Protein AF-A0A966S0B2-F1 (afdb_monomer_lite)

Foldseek 3Di:
DVVVCVLCVPWDWDWDDDPPDTDIDTDDDDDDDDDDDDDPPDHPSVCSVPVVVVD

Secondary structure (DSSP, 8-state):
-HHHHHHSTTS-EEEEEETTEEEEEE----SS-------TT--GGGGGGTHHHH-

Radius of gyration: 11.87 Å; chains: 1; bounding box: 31×29×25 Å

Sequence (55 aa):
MKLMTELFPDIPSQLERIGTLDINFRMVGQGLPILLLHGYPQSHVIWHGVVKSLS

pLDDT: mean 92.0, std 9.1, range [58.47, 98.25]

Structure (mmCIF, N/CA/C/O backbone):
data_AF-A0A966S0B2-F1
#
_entry.id   AF-A0A966S0B2-F1
#
loop_
_atom_site.group_PDB
_atom_site.id
_atom_site.type_symbo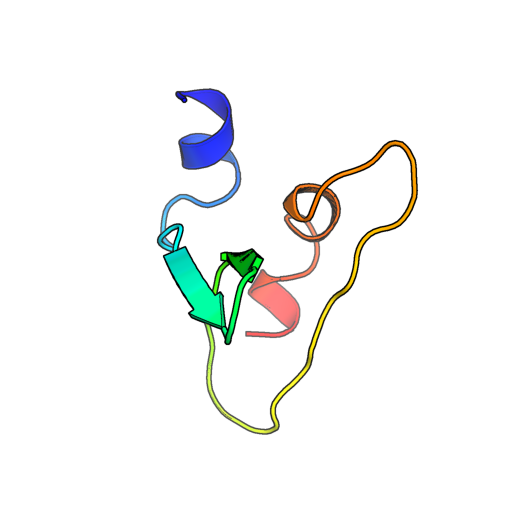l
_atom_site.label_atom_id
_atom_site.label_alt_id
_atom_site.label_comp_id
_atom_site.label_asym_id
_atom_site.label_entity_id
_atom_site.label_seq_id
_atom_site.pdbx_PDB_ins_code
_atom_site.Cartn_x
_atom_site.Cartn_y
_atom_site.Cartn_z
_atom_site.occupancy
_atom_site.B_iso_or_equiv
_atom_site.auth_seq_id
_atom_site.auth_comp_id
_atom_site.auth_asym_id
_atom_site.auth_atom_id
_atom_site.pdbx_PDB_model_num
ATOM 1 N N . MET A 1 1 ? 7.984 12.658 0.529 1.00 58.47 1 MET A N 1
ATOM 2 C CA . MET A 1 1 ? 7.645 12.055 1.841 1.00 58.47 1 MET A CA 1
ATOM 3 C C . MET A 1 1 ? 6.289 12.502 2.385 1.00 58.47 1 MET A C 1
ATOM 5 O O . MET A 1 1 ? 5.523 11.620 2.729 1.00 58.47 1 MET A O 1
ATOM 9 N N . LYS A 1 2 ? 5.938 13.799 2.400 1.00 60.81 2 LYS A N 1
ATOM 10 C CA . LYS A 1 2 ? 4.676 14.306 2.991 1.00 60.81 2 LYS A CA 1
ATOM 11 C C . LYS A 1 2 ? 3.383 13.649 2.452 1.00 60.81 2 LYS A C 1
ATOM 13 O O . LYS A 1 2 ? 2.579 13.170 3.238 1.00 60.81 2 LYS A O 1
ATOM 18 N N . LEU A 1 3 ? 3.262 13.500 1.128 1.00 66.44 3 LEU A N 1
ATOM 19 C CA . LEU A 1 3 ? 2.115 12.847 0.463 1.00 66.44 3 LEU A CA 1
ATOM 20 C C . LEU A 1 3 ? 1.897 11.375 0.863 1.00 66.44 3 LEU A C 1
ATOM 22 O O . LEU A 1 3 ? 0.766 10.919 0.968 1.00 66.44 3 LEU A O 1
ATOM 26 N N . MET A 1 4 ? 2.968 10.609 1.093 1.00 69.00 4 MET A N 1
ATOM 27 C CA . MET A 1 4 ? 2.839 9.186 1.444 1.00 69.00 4 MET A CA 1
ATOM 28 C C . MET A 1 4 ? 2.315 8.990 2.867 1.00 69.00 4 MET A C 1
ATOM 30 O O . MET A 1 4 ? 1.637 8.000 3.128 1.00 69.00 4 MET A O 1
ATOM 34 N N . THR A 1 5 ? 2.626 9.920 3.771 1.00 70.81 5 THR A N 1
ATOM 35 C CA . THR A 1 5 ? 2.102 9.925 5.140 1.00 70.81 5 THR A CA 1
ATOM 36 C C . THR A 1 5 ? 0.617 10.295 5.161 1.00 70.81 5 THR A C 1
ATOM 38 O O . THR A 1 5 ? -0.128 9.741 5.954 1.00 70.81 5 THR A O 1
ATOM 41 N N . GLU A 1 6 ? 0.159 11.168 4.259 1.00 84.81 6 GLU A N 1
ATOM 42 C CA . GLU A 1 6 ? -1.260 11.551 4.158 1.00 84.81 6 GLU A CA 1
ATOM 43 C C . GLU A 1 6 ? -2.146 10.410 3.630 1.00 84.81 6 GLU A C 1
ATOM 45 O O . GLU A 1 6 ? -3.264 10.223 4.104 1.00 84.81 6 GLU A O 1
ATOM 50 N N . LEU A 1 7 ? -1.646 9.618 2.676 1.00 89.38 7 LEU A N 1
ATOM 51 C CA . LEU A 1 7 ? -2.409 8.514 2.076 1.00 89.38 7 LEU A CA 1
ATOM 52 C C . LEU A 1 7 ? -2.475 7.267 2.968 1.00 89.38 7 LEU A C 1
ATOM 54 O O . LEU A 1 7 ? -3.407 6.472 2.852 1.00 89.38 7 LEU A O 1
ATOM 58 N N . PHE A 1 8 ? -1.499 7.104 3.860 1.00 90.12 8 PHE A N 1
ATOM 59 C CA . PHE A 1 8 ? -1.381 5.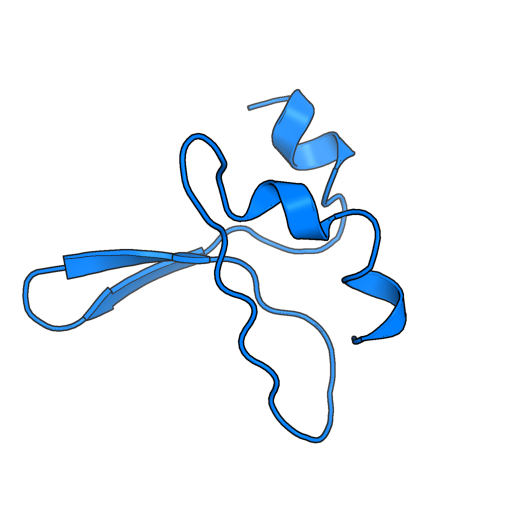966 4.769 1.00 90.12 8 PHE A CA 1
ATOM 60 C C . PHE A 1 8 ? -0.971 6.450 6.168 1.00 90.12 8 PHE A C 1
ATOM 62 O O . PHE A 1 8 ? 0.159 6.187 6.588 1.00 90.12 8 PHE A O 1
ATOM 69 N N . PRO A 1 9 ? -1.853 7.170 6.883 1.00 88.25 9 PRO A N 1
ATOM 70 C CA . PRO A 1 9 ? -1.498 7.803 8.155 1.00 88.25 9 PRO A CA 1
ATOM 71 C C . PRO A 1 9 ? -1.076 6.785 9.218 1.00 88.25 9 PRO A C 1
ATOM 73 O O . PRO A 1 9 ? -0.099 7.010 9.926 1.00 88.25 9 PRO A O 1
ATOM 76 N N . ASP A 1 10 ? -1.754 5.636 9.255 1.00 89.62 10 ASP A N 1
ATOM 77 C CA . ASP A 1 10 ? -1.604 4.638 10.322 1.00 89.62 10 ASP A CA 1
ATOM 78 C C . ASP A 1 10 ? -0.983 3.320 9.836 1.00 89.62 10 ASP A C 1
ATOM 80 O O . ASP A 1 10 ? -0.922 2.344 10.580 1.00 89.62 10 ASP A O 1
ATOM 84 N N . ILE A 1 11 ? -0.540 3.259 8.575 1.00 92.50 11 ILE A N 1
ATOM 85 C CA . ILE A 1 11 ? 0.039 2.042 7.995 1.00 92.50 11 ILE A CA 1
ATOM 86 C C . ILE A 1 11 ? 1.514 2.305 7.708 1.00 92.50 11 ILE A C 1
ATOM 88 O O . ILE A 1 11 ? 1.810 3.039 6.764 1.00 92.50 11 ILE A O 1
ATOM 92 N N . PRO A 1 12 ? 2.459 1.726 8.465 1.00 91.69 1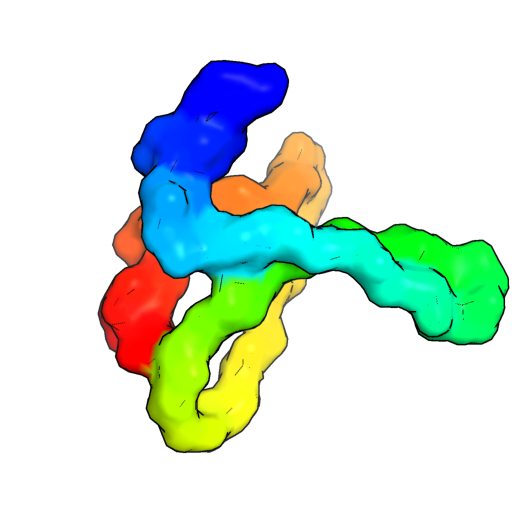2 PRO A N 1
ATOM 93 C CA . PRO A 1 12 ? 3.877 1.996 8.279 1.00 91.69 12 PRO A CA 1
ATOM 94 C C . PRO A 1 12 ? 4.380 1.465 6.932 1.00 91.69 12 PRO A C 1
ATOM 96 O O . PRO A 1 12 ? 3.941 0.425 6.441 1.00 91.69 12 PRO A O 1
ATOM 99 N N . SER A 1 13 ? 5.327 2.191 6.336 1.00 93.50 13 SER A N 1
ATOM 100 C CA . SER A 1 13 ? 6.088 1.686 5.192 1.00 93.50 13 SER A CA 1
ATOM 101 C C . SER A 1 13 ? 7.098 0.656 5.678 1.00 93.50 13 SER A C 1
ATOM 103 O O . SER A 1 13 ? 7.759 0.881 6.690 1.00 93.50 13 SER A O 1
ATOM 105 N N . GLN A 1 14 ? 7.254 -0.425 4.925 1.00 95.88 14 GLN A N 1
ATOM 106 C CA . GLN A 1 14 ? 8.236 -1.470 5.181 1.00 95.88 14 GLN A CA 1
ATOM 107 C C . GLN A 1 14 ? 9.110 -1.678 3.944 1.00 95.88 14 GLN A C 1
ATOM 109 O O . GLN A 1 14 ? 8.685 -1.433 2.810 1.00 95.88 14 GLN A O 1
ATOM 114 N N . LEU A 1 15 ? 10.350 -2.093 4.184 1.00 97.44 15 LEU A N 1
ATOM 115 C CA . LEU A 1 15 ? 11.299 -2.509 3.163 1.00 97.44 15 LEU A CA 1
ATOM 116 C C . LEU A 1 15 ? 11.966 -3.784 3.668 1.00 97.44 15 LEU A C 1
ATOM 118 O O . LEU A 1 15 ? 12.675 -3.734 4.669 1.00 97.44 15 LEU A O 1
ATOM 122 N N . GLU A 1 16 ? 11.731 -4.899 2.988 1.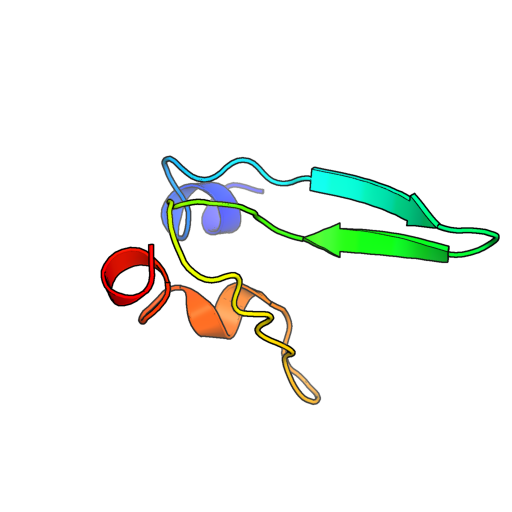00 97.88 16 GLU A N 1
ATOM 123 C CA . GLU A 1 16 ? 12.314 -6.192 3.358 1.00 97.88 16 GLU A CA 1
ATOM 124 C C . GLU A 1 16 ? 13.202 -6.713 2.233 1.00 97.88 16 GLU A C 1
ATOM 126 O O . GLU A 1 16 ? 12.844 -6.641 1.052 1.00 97.88 16 GLU A O 1
ATOM 131 N N . ARG A 1 17 ? 14.355 -7.273 2.609 1.00 98.00 17 ARG A N 1
ATOM 132 C CA . ARG A 1 17 ? 15.284 -7.923 1.682 1.00 98.00 17 ARG A CA 1
ATOM 133 C C . ARG A 1 17 ? 14.887 -9.385 1.507 1.00 98.00 17 ARG A C 1
ATOM 135 O O . ARG A 1 17 ? 15.018 -10.180 2.433 1.00 98.00 17 ARG A O 1
ATOM 142 N N . ILE A 1 18 ? 14.491 -9.761 0.295 1.00 97.00 18 ILE A N 1
ATOM 143 C CA . ILE A 1 18 ? 14.165 -11.136 -0.092 1.00 97.00 18 ILE A CA 1
ATOM 144 C C . ILE A 1 18 ? 15.169 -11.600 -1.149 1.00 97.00 18 ILE A C 1
ATOM 146 O O . ILE A 1 18 ? 15.118 -11.196 -2.312 1.00 97.00 18 ILE A O 1
ATOM 150 N N . GLY A 1 19 ? 16.125 -12.437 -0.737 1.00 97.06 19 GLY A N 1
ATOM 151 C CA . GLY A 1 19 ? 17.238 -12.847 -1.595 1.00 97.06 19 GLY A CA 1
ATOM 152 C C . GLY A 1 19 ? 18.082 -11.642 -2.016 1.00 97.06 19 GLY A C 1
ATOM 153 O O . GLY A 1 19 ? 18.751 -11.028 -1.188 1.00 97.06 19 GLY A O 1
ATOM 154 N N . THR A 1 20 ? 18.049 -11.296 -3.303 1.00 97.62 20 THR A N 1
ATOM 155 C CA . THR A 1 20 ? 18.759 -10.135 -3.869 1.00 97.62 20 THR A CA 1
ATOM 156 C C . THR A 1 20 ? 17.870 -8.905 -4.076 1.00 97.62 20 THR A C 1
ATOM 158 O O . THR A 1 20 ? 18.375 -7.875 -4.518 1.00 97.62 20 THR A O 1
ATOM 161 N N . LEU A 1 21 ? 16.571 -8.988 -3.766 1.00 97.44 21 LEU A N 1
ATOM 162 C CA . LEU A 1 21 ? 15.593 -7.931 -4.026 1.00 97.44 21 LEU A CA 1
ATOM 163 C C . LEU A 1 21 ? 15.164 -7.226 -2.737 1.00 97.44 21 LEU A C 1
ATOM 165 O O . LEU A 1 21 ? 14.822 -7.884 -1.759 1.00 97.44 21 LEU A O 1
ATOM 169 N N . ASP A 1 22 ? 15.102 -5.895 -2.766 1.00 98.25 22 ASP A N 1
ATOM 170 C CA . ASP A 1 22 ? 14.391 -5.107 -1.757 1.00 98.25 22 ASP A CA 1
ATOM 171 C C . ASP A 1 22 ? 12.932 -4.904 -2.186 1.00 98.25 22 ASP A C 1
ATOM 173 O O . ASP A 1 22 ? 12.662 -4.353 -3.256 1.00 98.25 22 ASP A O 1
ATOM 177 N N . ILE A 1 23 ? 11.983 -5.338 -1.355 1.00 97.31 23 ILE A N 1
ATOM 178 C CA . ILE A 1 23 ? 10.546 -5.186 -1.604 1.00 97.31 23 ILE A CA 1
ATOM 179 C C . ILE A 1 23 ? 10.004 -4.088 -0.695 1.00 97.31 23 ILE A C 1
ATOM 181 O O . ILE A 1 23 ? 10.058 -4.203 0.527 1.00 97.31 23 ILE A O 1
ATOM 185 N N . ASN A 1 24 ? 9.455 -3.028 -1.294 1.00 97.12 24 ASN A N 1
ATOM 186 C CA . ASN A 1 24 ? 8.759 -1.964 -0.573 1.00 97.12 24 ASN A CA 1
ATOM 187 C C . ASN A 1 24 ? 7.260 -2.269 -0.513 1.00 97.12 24 ASN A C 1
ATOM 189 O O . ASN A 1 24 ? 6.613 -2.409 -1.554 1.00 97.12 24 ASN A O 1
ATOM 193 N N . PHE A 1 25 ? 6.709 -2.353 0.693 1.00 96.19 25 PHE A N 1
ATOM 194 C CA . PHE A 1 25 ? 5.304 -2.678 0.903 1.00 96.19 25 PHE A CA 1
ATOM 195 C C . PHE A 1 25 ? 4.754 -2.030 2.176 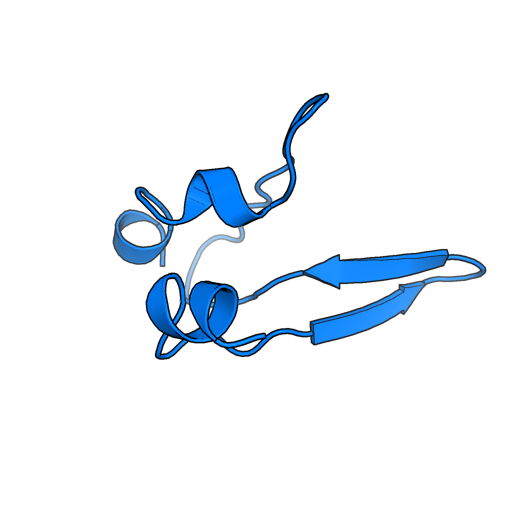1.00 96.19 25 PHE A C 1
ATOM 197 O O . PHE A 1 25 ? 5.448 -1.343 2.929 1.00 96.19 25 PHE A O 1
ATOM 204 N N . ARG A 1 26 ? 3.458 -2.238 2.393 1.00 95.50 26 ARG A N 1
ATOM 205 C CA . ARG A 1 26 ? 2.712 -1.846 3.586 1.00 95.50 26 ARG A CA 1
ATOM 206 C C . ARG A 1 26 ? 1.858 -3.029 4.019 1.00 95.50 26 ARG A C 1
ATOM 208 O O . ARG A 1 26 ? 1.324 -3.726 3.160 1.00 95.50 26 ARG A O 1
ATOM 215 N N . MET A 1 27 ? 1.740 -3.247 5.324 1.00 95.44 27 MET A N 1
ATOM 216 C CA . MET A 1 27 ? 0.970 -4.350 5.898 1.00 95.44 27 MET A CA 1
ATOM 217 C C . MET A 1 27 ? 0.067 -3.820 7.006 1.00 95.44 27 MET A C 1
ATOM 219 O O . MET A 1 27 ? 0.504 -3.038 7.849 1.00 95.44 27 MET A O 1
ATOM 223 N N . VAL A 1 28 ? -1.197 -4.226 6.977 1.00 95.25 28 VAL A N 1
ATOM 224 C CA . VAL A 1 28 ? -2.232 -3.834 7.933 1.00 95.25 28 VAL A CA 1
ATOM 225 C C . VAL A 1 28 ? -3.291 -4.929 7.976 1.00 95.25 28 VAL A C 1
ATOM 227 O O . VAL A 1 28 ? -3.394 -5.719 7.037 1.00 95.25 28 VAL A O 1
ATOM 230 N N . GLY A 1 29 ? -4.075 -4.945 9.048 1.00 94.25 29 GLY A N 1
ATOM 231 C CA . GLY A 1 29 ? -5.238 -5.807 9.145 1.00 94.25 29 GLY A CA 1
ATOM 232 C C . GLY A 1 29 ? -4.978 -7.152 9.803 1.00 94.25 29 GLY A C 1
ATOM 233 O O . GLY A 1 29 ? -3.866 -7.424 10.264 1.00 94.25 29 GLY A O 1
ATOM 234 N N . GLN A 1 30 ? -6.023 -7.970 9.900 1.00 94.81 30 GLN A N 1
ATOM 235 C CA . GLN A 1 30 ? -5.999 -9.315 10.488 1.00 94.81 30 GLN A CA 1
ATOM 236 C C . GLN A 1 30 ? -6.966 -10.247 9.742 1.00 94.81 30 GLN A C 1
ATOM 238 O O . GLN A 1 30 ? -8.021 -9.824 9.285 1.00 94.81 30 GLN A O 1
ATOM 243 N N . GLY A 1 31 ? -6.645 -11.543 9.673 1.00 94.81 31 GLY A N 1
ATOM 244 C CA . GLY A 1 31 ? -7.499 -12.551 9.036 1.00 94.81 31 GLY A CA 1
ATOM 245 C C . GLY A 1 31 ? -6.825 -13.245 7.856 1.00 94.81 31 GLY A C 1
ATOM 246 O O . GLY A 1 31 ? -5.629 -13.534 7.902 1.00 94.81 31 GLY A O 1
ATOM 247 N N . LEU A 1 32 ? -7.606 -13.572 6.820 1.00 96.50 32 LEU A N 1
ATOM 248 C CA . LEU A 1 32 ? -7.095 -14.282 5.645 1.00 96.50 32 LEU A CA 1
ATOM 249 C C . LEU A 1 32 ? -6.140 -13.364 4.853 1.00 96.50 32 LEU A C 1
ATOM 251 O O . LEU A 1 32 ? -6.537 -12.250 4.513 1.00 96.50 32 LEU A O 1
ATOM 255 N N . PRO A 1 33 ? -4.904 -13.792 4.537 1.00 96.56 33 PRO A N 1
ATOM 256 C CA . PRO A 1 33 ? -3.930 -12.915 3.896 1.00 96.56 33 PRO A CA 1
ATOM 257 C C . PRO A 1 33 ? -4.311 -12.595 2.446 1.00 96.56 33 PRO A C 1
ATOM 259 O O . PRO A 1 33 ? -4.625 -13.489 1.659 1.00 96.56 33 PRO A O 1
ATOM 262 N N . ILE A 1 34 ? -4.214 -11.315 2.081 1.00 96.50 34 ILE A N 1
ATOM 263 C CA . ILE A 1 34 ? -4.435 -10.809 0.721 1.00 96.50 34 ILE A CA 1
ATOM 264 C C . ILE A 1 34 ? -3.181 -10.054 0.268 1.00 96.50 34 ILE A C 1
ATOM 266 O O . ILE A 1 34 ? -2.653 -9.220 1.001 1.00 96.50 34 ILE A O 1
ATOM 270 N N . LEU A 1 35 ? -2.721 -10.320 -0.958 1.00 97.00 35 LEU A N 1
ATOM 271 C CA . LEU A 1 35 ? -1.618 -9.598 -1.595 1.00 97.00 35 LEU A CA 1
ATOM 272 C C . LEU A 1 35 ? -2.153 -8.697 -2.714 1.00 97.00 35 LEU A C 1
ATOM 274 O O . LEU A 1 35 ? -2.779 -9.181 -3.655 1.00 97.00 35 LEU A O 1
ATOM 278 N N . LEU A 1 36 ? -1.867 -7.396 -2.633 1.00 97.12 36 LEU A N 1
ATOM 279 C CA . LEU A 1 36 ? -2.246 -6.410 -3.648 1.00 97.12 36 LEU A CA 1
ATOM 280 C C . LEU A 1 36 ? -1.017 -5.978 -4.455 1.00 97.12 36 LEU A C 1
ATOM 282 O O . LEU A 1 36 ? -0.103 -5.349 -3.923 1.00 97.12 36 LEU A O 1
ATOM 286 N N . LEU A 1 37 ? -1.005 -6.288 -5.751 1.00 97.38 37 LEU A N 1
ATOM 287 C CA . LEU A 1 37 ? 0.064 -5.911 -6.680 1.00 97.38 37 LEU A CA 1
ATOM 288 C C . LEU A 1 37 ? -0.419 -4.785 -7.592 1.00 97.38 37 LEU A C 1
ATOM 290 O O . LEU A 1 37 ? -1.532 -4.830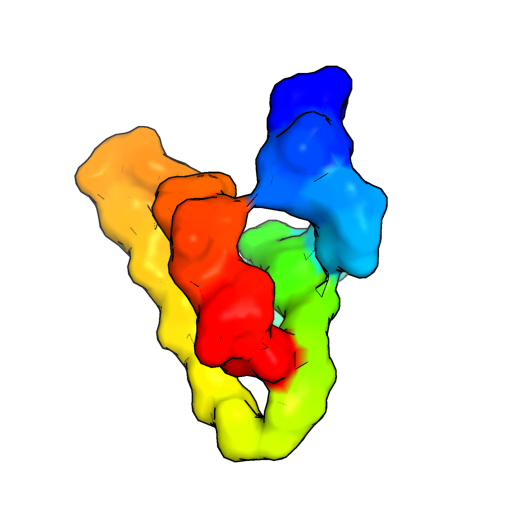 -8.104 1.00 97.38 37 LEU A O 1
ATOM 294 N N . HIS A 1 38 ? 0.399 -3.753 -7.780 1.00 96.94 38 HIS A N 1
ATOM 295 C CA . HIS A 1 38 ? 0.083 -2.663 -8.704 1.00 96.94 38 HIS A CA 1
ATOM 296 C C . HIS A 1 38 ? 0.559 -2.976 -10.131 1.00 96.94 38 HIS A C 1
ATOM 298 O O . HIS A 1 38 ? 1.381 -3.865 -10.345 1.00 96.94 38 HIS A O 1
ATOM 304 N N . GLY A 1 39 ? 0.062 -2.210 -11.106 1.00 96.75 39 GLY A N 1
ATOM 305 C CA . GLY A 1 39 ? 0.516 -2.259 -12.497 1.00 96.75 39 GLY A CA 1
ATOM 306 C C . GLY A 1 39 ? 1.475 -1.123 -12.865 1.00 96.75 39 GLY A C 1
ATOM 307 O O . GLY A 1 39 ? 1.892 -0.325 -12.023 1.00 96.75 39 GLY A O 1
ATOM 308 N N . TYR A 1 40 ? 1.797 -1.029 -14.154 1.00 97.00 40 TYR A N 1
ATOM 309 C CA . TYR A 1 40 ? 2.506 0.104 -14.756 1.00 97.00 40 TYR A CA 1
ATOM 310 C C . TYR A 1 40 ? 1.508 1.183 -15.227 1.00 97.00 40 TYR A C 1
ATOM 312 O O . TYR A 1 40 ? 0.449 0.810 -15.736 1.00 97.00 40 TYR A O 1
ATOM 320 N N . PRO A 1 41 ? 1.813 2.497 -15.124 1.00 95.75 41 PRO A N 1
ATOM 321 C CA . PRO A 1 41 ? 3.006 3.143 -14.551 1.00 95.75 41 PRO A CA 1
ATOM 322 C C . PRO A 1 41 ? 2.817 3.536 -13.072 1.00 95.75 41 PRO A C 1
ATOM 324 O O . PRO A 1 41 ? 3.194 4.625 -12.644 1.00 95.75 41 PRO A O 1
ATOM 327 N N . GLN A 1 42 ? 2.152 2.682 -12.297 1.00 96.25 42 GLN A N 1
ATOM 328 C CA . GLN A 1 42 ? 1.690 2.985 -10.945 1.00 96.25 42 GLN A CA 1
ATOM 329 C C . GLN A 1 42 ? 2.639 2.421 -9.871 1.00 96.25 42 GLN A C 1
ATOM 331 O O . GLN A 1 42 ? 3.624 1.753 -10.176 1.00 96.25 42 GLN A O 1
ATOM 336 N N . SER A 1 43 ? 2.328 2.684 -8.598 1.00 95.12 43 SER A N 1
ATOM 337 C CA . SER A 1 43 ? 2.972 2.079 -7.420 1.00 95.12 43 SER A CA 1
ATOM 338 C C . SER A 1 43 ? 1.918 1.494 -6.472 1.00 95.12 43 SER A C 1
ATOM 340 O O . SER A 1 43 ? 0.719 1.661 -6.704 1.00 95.12 43 SER A O 1
ATOM 342 N N . HIS A 1 44 ? 2.334 0.856 -5.369 1.00 95.19 44 HIS A N 1
ATOM 343 C CA . HIS A 1 44 ? 1.413 0.286 -4.368 1.00 95.19 44 HIS A CA 1
ATOM 344 C C . HIS A 1 44 ? 0.416 1.310 -3.791 1.00 95.19 44 HIS A C 1
ATOM 346 O O . HIS A 1 44 ? -0.611 0.930 -3.234 1.00 95.19 44 HIS A O 1
ATOM 352 N N . VAL A 1 45 ? 0.700 2.609 -3.944 1.00 94.88 45 VAL A N 1
ATOM 353 C CA . VAL A 1 45 ? -0.132 3.714 -3.465 1.00 94.88 45 VAL A CA 1
ATOM 354 C C . VAL A 1 45 ? -1.548 3.672 -4.040 1.00 94.88 45 VAL A C 1
ATOM 356 O O . VAL A 1 45 ? -2.469 4.084 -3.347 1.00 94.88 45 VAL A O 1
ATOM 359 N N . ILE A 1 46 ? -1.766 3.125 -5.243 1.00 95.69 46 ILE A N 1
ATOM 360 C CA . ILE A 1 46 ? -3.102 3.066 -5.873 1.00 95.69 46 ILE A CA 1
ATOM 361 C C . ILE A 1 46 ? -4.157 2.366 -5.014 1.00 95.69 46 ILE A C 1
ATOM 363 O O . ILE A 1 46 ? -5.346 2.644 -5.137 1.00 95.69 46 ILE A O 1
ATOM 367 N N . TRP A 1 47 ? -3.723 1.484 -4.116 1.00 95.50 47 TRP A N 1
ATOM 368 C CA . TRP A 1 47 ? -4.608 0.721 -3.249 1.00 95.50 47 TRP A CA 1
ATOM 369 C C . TRP A 1 47 ? -5.077 1.505 -2.013 1.00 95.50 47 TRP A C 1
ATOM 371 O O . TRP A 1 47 ? -5.885 0.988 -1.242 1.00 95.50 47 TRP A O 1
ATOM 381 N N . HIS A 1 48 ? -4.641 2.760 -1.823 1.00 93.88 48 HIS A N 1
ATOM 382 C CA . HIS A 1 48 ? -4.990 3.578 -0.651 1.00 93.88 48 HIS A CA 1
ATOM 383 C C . HIS A 1 48 ? -6.507 3.730 -0.435 1.00 93.88 48 HIS A C 1
ATOM 385 O O . HIS A 1 48 ? -6.956 3.827 0.705 1.00 93.88 48 HIS A O 1
ATOM 391 N N . GLY A 1 49 ? -7.298 3.726 -1.514 1.00 93.12 49 GLY A N 1
ATOM 392 C CA . GLY A 1 49 ? -8.753 3.871 -1.451 1.00 93.12 49 GLY A CA 1
ATOM 393 C C . GLY A 1 49 ? -9.502 2.624 -0.972 1.00 93.12 49 GLY A C 1
ATOM 394 O O . GLY A 1 49 ? -10.638 2.747 -0.530 1.00 93.12 49 GLY A O 1
ATOM 395 N N . VAL A 1 50 ? -8.885 1.438 -1.035 1.00 94.31 50 VAL A N 1
ATOM 396 C CA . VAL A 1 50 ? -9.544 0.161 -0.692 1.00 94.31 50 VAL A CA 1
ATOM 397 C C . VAL A 1 50 ? -8.902 -0.557 0.488 1.00 94.31 50 VAL A C 1
ATOM 399 O O . VAL A 1 50 ? -9.560 -1.377 1.121 1.00 94.31 50 VAL A O 1
ATOM 402 N N . VAL A 1 51 ? -7.643 -0.243 0.821 1.00 93.75 51 VAL A N 1
ATOM 403 C CA . VAL A 1 51 ? -6.877 -0.985 1.834 1.00 93.75 51 VAL A CA 1
ATOM 404 C C . VAL A 1 51 ? -7.599 -1.048 3.183 1.00 93.75 51 VAL A C 1
ATOM 406 O O . VAL A 1 51 ? -7.638 -2.113 3.784 1.00 93.75 51 VAL A O 1
ATOM 409 N N . LYS A 1 52 ? -8.259 0.038 3.619 1.00 90.19 52 LYS A N 1
ATOM 410 C CA . LYS A 1 52 ? -8.992 0.081 4.899 1.00 90.19 52 LYS A CA 1
ATOM 411 C C . LYS A 1 52 ? -10.183 -0.877 4.953 1.00 90.19 52 LYS A C 1
ATOM 413 O O . LYS A 1 52 ? -10.493 -1.374 6.023 1.00 90.19 52 LYS A O 1
ATOM 418 N N . SER A 1 53 ? -10.850 -1.127 3.827 1.00 93.38 53 SER A N 1
ATOM 419 C CA . SER A 1 53 ? -11.986 -2.058 3.760 1.00 93.38 53 SER A CA 1
ATOM 420 C C . SER A 1 53 ? -11.554 -3.523 3.682 1.00 93.38 53 SER A C 1
ATOM 422 O O . SER A 1 53 ? -12.388 -4.404 3.859 1.00 93.38 53 SER A O 1
ATOM 424 N N . LEU A 1 54 ? -10.275 -3.772 3.386 1.00 92.44 54 LEU A N 1
ATOM 425 C CA . LEU A 1 54 ? -9.665 -5.101 3.281 1.00 92.44 54 LEU A CA 1
ATOM 426 C C . LEU A 1 54 ? -8.764 -5.445 4.480 1.00 92.44 54 LEU A C 1
ATOM 428 O O . LEU A 1 54 ? -8.195 -6.533 4.499 1.00 92.44 54 LEU A O 1
ATOM 432 N N . SER A 1 55 ? -8.584 -4.502 5.413 1.00 86.12 55 SER A N 1
ATOM 433 C CA . SER A 1 55 ? -7.768 -4.656 6.625 1.00 86.12 55 SER A CA 1
ATOM 434 C C . SER A 1 55 ? -8.532 -5.415 7.705 1.00 86.12 55 SER A C 1
ATOM 436 O O . SER A 1 55 ? -9.718 -5.083 7.900 1.00 86.12 55 SER A O 1
#